Protein 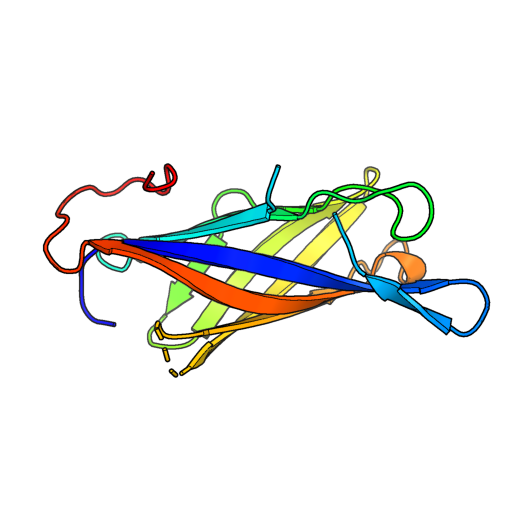5EE2 (pdb70)

Structure (mmCIF, N/CA/C/O backbone):
data_5EE2
#
_entry.id   5EE2
#
_cell.length_a   61.920
_cell.length_b   61.920
_cell.length_c   92.241
_cell.angle_alpha   90.000
_cell.angle_beta   90.000
_cell.angle_gamma   120.000
#
_symmetry.space_group_name_H-M   'H 3'
#
loop_
_entity.id
_entity.type
_entity.pdbx_description
1 polymer 'Hemoglobin-haptoglobin-utilization protein'
2 water water
#
loop_
_atom_site.group_PDB
_atom_site.id
_atom_site.type_symbol
_atom_site.label_atom_id
_atom_site.label_alt_id
_atom_site.label_comp_id
_atom_site.label_asym_id
_atom_site.label_entity_id
_atom_site.label_seq_id
_atom_site.pdbx_PDB_ins_code
_atom_site.Cartn_x
_atom_site.Cartn_y
_atom_site.Cartn_z
_atom_site.occupancy
_atom_site.B_iso_or_equiv
_atom_site.auth_seq_id
_atom_site.auth_comp_id
_atom_site.auth_asym_id
_atom_site.auth_atom_id
_atom_site.pdbx_PDB_model_num
ATOM 1 N N . LEU A 1 10 ? -15.335 24.591 14.885 1.00 55.75 194 LEU A N 1
ATOM 2 C CA . LEU A 1 10 ? -15.215 23.421 13.947 1.00 54.53 194 LEU A CA 1
ATOM 3 C C . LEU A 1 10 ? -15.361 22.059 14.705 1.00 51.21 194 LEU A C 1
ATOM 4 O O . LEU A 1 10 ? -14.594 21.106 14.524 1.00 47.52 194 LEU A O 1
ATOM 9 N N . SER A 1 11 ? -16.383 21.977 15.552 1.00 46.72 195 SER A N 1
ATOM 10 C CA . SER A 1 11 ? -16.480 20.921 16.553 1.00 44.45 195 SER A CA 1
ATOM 11 C C . SER A 1 11 ? -17.290 19.730 16.032 1.00 46.47 195 SER A C 1
ATOM 12 O O . SER A 1 11 ? -17.156 18.618 16.544 1.00 44.19 195 SER A O 1
ATOM 15 N N . LYS A 1 12 ? -18.126 19.970 15.012 1.00 44.52 196 LYS A N 1
ATOM 16 C CA . LYS A 1 12 ? -19.065 18.967 14.506 1.00 46.69 196 LYS A CA 1
ATOM 17 C C . LYS A 1 12 ? -19.605 19.444 13.173 1.00 40.65 196 LYS A C 1
ATOM 18 O O . LYS A 1 12 ? -19.330 20.570 12.770 1.00 43.16 196 LYS A O 1
ATOM 24 N N . GLY A 1 13 ? -20.353 18.578 12.495 1.00 39.47 197 GLY A N 1
ATOM 25 C CA . GLY A 1 13 ? -20.920 18.861 11.178 1.00 39.90 197 GLY A CA 1
ATOM 26 C C . GLY A 1 13 ? -20.008 18.660 9.976 1.00 42.16 197 GLY A C 1
ATOM 27 O O . GLY A 1 13 ? -18.892 18.139 10.095 1.00 38.14 197 GLY A O 1
ATOM 28 N N . LYS A 1 14 ? -20.511 19.087 8.813 1.00 38.59 198 LYS A N 1
ATOM 29 C CA . LYS A 1 14 ? -19.799 19.010 7.538 1.00 40.14 198 LYS A CA 1
ATOM 30 C C . LYS A 1 14 ? -19.758 20.406 6.913 1.00 40.91 198 LYS A C 1
ATOM 31 O O . LYS A 1 14 ? -20.739 21.141 6.995 1.00 43.60 198 LYS A O 1
ATOM 37 N N . ILE A 1 15 ? -18.628 20.770 6.313 1.00 36.74 199 ILE A N 1
ATOM 38 C CA . ILE A 1 15 ? -18.546 21.897 5.386 1.00 34.31 199 ILE A CA 1
ATOM 39 C C . ILE A 1 15 ? -17.919 21.436 4.078 1.00 35.27 199 ILE A C 1
ATOM 40 O O . ILE A 1 15 ? -16.853 20.810 4.068 1.00 34.44 199 ILE A O 1
ATOM 45 N N . THR A 1 16 ? -18.594 21.753 2.979 1.00 35.10 200 THR A N 1
ATOM 46 C CA . THR A 1 16 ? -18.059 21.593 1.626 1.00 34.89 200 THR A CA 1
ATOM 47 C C . THR A 1 16 ? -17.579 22.949 1.157 1.00 34.91 200 THR A C 1
ATOM 48 O O . THR A 1 16 ? -18.326 23.947 1.207 1.00 33.25 200 THR A O 1
ATOM 52 N N . TYR A 1 17 ? -16.297 22.994 0.790 1.00 33.59 201 TYR A N 1
ATOM 53 C CA . TYR A 1 17 ? -15.680 24.192 0.268 1.00 31.39 201 TYR A CA 1
ATOM 54 C C . TYR A 1 17 ? -15.528 24.097 -1.237 1.00 33.30 201 TYR A C 1
ATOM 55 O O . TYR A 1 17 ? -15.297 23.032 -1.798 1.00 31.83 201 TYR A O 1
ATOM 64 N N . GLN A 1 18 ? -15.581 25.271 -1.850 1.00 32.67 202 GLN A N 1
ATOM 65 C CA . GLN A 1 18 ? -15.273 25.485 -3.225 1.00 34.96 202 GLN A CA 1
ATOM 66 C C . GLN A 1 18 ? -13.866 26.048 -3.309 1.00 29.60 202 GLN A C 1
ATOM 67 O O . GLN A 1 18 ? -13.600 27.070 -2.714 1.00 31.38 202 GLN A O 1
ATOM 73 N N . VAL A 1 19 ? -12.963 25.377 -4.033 1.00 30.49 203 VAL A N 1
ATOM 74 C CA . VAL A 1 19 ? -11.499 25.677 -3.953 1.00 32.21 203 VAL A CA 1
ATOM 75 C C . VAL A 1 19 ? -10.840 25.914 -5.321 1.00 31.83 203 VAL A C 1
ATOM 76 O O . VAL A 1 19 ? -11.321 25.443 -6.359 1.00 31.00 203 VAL A O 1
ATOM 80 N N . TRP A 1 20 ? -9.744 26.669 -5.300 1.00 29.53 204 TRP A N 1
ATOM 81 C CA . TRP A 1 20 ? -8.899 26.864 -6.481 1.00 32.45 204 TRP A CA 1
ATOM 82 C C . TRP A 1 20 ? -7.451 26.678 -6.063 1.00 30.24 204 TRP A C 1
ATOM 83 O O . TRP A 1 20 ? -7.033 27.212 -5.025 1.00 30.12 204 TRP A O 1
ATOM 94 N N . GLY A 1 21 ? -6.716 25.919 -6.854 1.00 27.02 205 GLY A N 1
ATOM 95 C CA . GLY A 1 21 ? -5.257 25.837 -6.728 1.00 28.04 205 GLY A C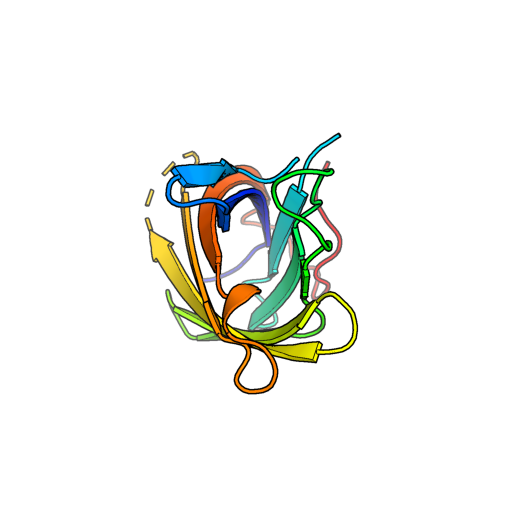A 1
ATOM 96 C C . GLY A 1 21 ? -4.519 26.776 -7.653 1.00 26.89 205 GLY A C 1
ATOM 97 O O . GLY A 1 21 ? -5.076 27.246 -8.655 1.00 30.32 205 GLY A O 1
ATOM 98 N N . ILE A 1 22 ? -3.257 27.011 -7.310 1.00 25.69 206 ILE A N 1
ATOM 99 C CA . ILE A 1 22 ? -2.311 27.798 -8.066 1.00 27.86 206 ILE A CA 1
ATOM 100 C C . ILE A 1 22 ? -1.058 26.947 -8.279 1.00 28.90 206 ILE A C 1
ATOM 101 O O . ILE A 1 22 ? -0.553 26.321 -7.317 1.00 27.28 206 ILE A O 1
ATOM 106 N N . ARG A 1 23 ? -0.566 26.938 -9.510 1.00 25.93 207 ARG A N 1
ATOM 107 C CA . ARG A 1 23 ? 0.731 26.364 -9.851 1.00 29.65 207 ARG A CA 1
ATOM 108 C C . ARG A 1 23 ? 1.534 27.402 -10.594 1.00 29.48 207 ARG A C 1
ATOM 109 O O . ARG A 1 23 ? 1.003 28.445 -10.960 1.00 27.44 207 ARG A O 1
ATOM 117 N N . VAL A 1 24 ? 2.828 27.140 -10.765 1.00 33.15 208 VAL A N 1
ATOM 118 C CA . VAL A 1 24 ? 3.660 28.027 -11.589 1.00 33.78 208 VAL A CA 1
ATOM 119 C C . VAL A 1 24 ? 3.941 27.295 -12.891 1.00 34.35 208 VAL A C 1
ATOM 120 O O . VAL A 1 24 ? 4.378 26.127 -12.877 1.00 33.49 208 VAL A O 1
ATOM 124 N N . ARG A 1 25 ? 3.658 27.975 -14.000 1.00 32.38 209 ARG A N 1
ATOM 125 C CA . ARG A 1 25 ? 3.918 27.462 -15.351 1.00 33.75 209 ARG A CA 1
ATOM 126 C C . ARG A 1 25 ? 4.467 28.594 -16.186 1.00 32.61 209 ARG A C 1
ATOM 127 O O . ARG A 1 25 ? 3.890 29.681 -16.226 1.00 26.91 209 ARG A O 1
ATOM 135 N N . ASN A 1 26 ? 5.592 28.340 -16.841 1.00 34.45 210 ASN A N 1
ATOM 136 C CA . ASN A 1 26 ? 6.187 29.306 -17.744 1.00 38.89 210 ASN A CA 1
ATOM 137 C C . ASN A 1 26 ? 6.390 30.657 -17.055 1.00 36.74 210 ASN A C 1
ATOM 138 O O . ASN A 1 26 ? 6.113 31.705 -17.644 1.00 34.84 210 ASN A O 1
ATOM 143 N N . GLY A 1 27 ? 6.846 30.614 -15.799 1.00 34.89 211 GLY A N 1
ATOM 144 C CA . GLY A 1 27 ? 7.157 31.830 -15.021 1.00 35.31 211 GLY A CA 1
ATOM 145 C C . GLY A 1 27 ? 5.951 32.690 -14.604 1.00 34.24 211 GLY A C 1
ATOM 146 O O . GLY A 1 27 ? 6.085 33.867 -14.324 1.00 30.81 211 GLY A O 1
ATOM 147 N N . GLN A 1 28 ? 4.760 32.101 -14.615 1.00 33.27 212 GLN A N 1
ATOM 148 C CA . GLN A 1 28 ? 3.549 32.805 -14.231 1.00 33.91 212 GLN A CA 1
ATOM 149 C C . GLN A 1 28 ? 2.762 31.902 -13.302 1.00 31.30 212 GLN A C 1
ATOM 150 O O . GLN A 1 28 ? 2.937 30.683 -13.314 1.00 30.88 212 GLN A O 1
ATOM 156 N N . PHE A 1 29 ? 1.898 32.496 -12.496 1.00 30.25 213 PHE A N 1
ATOM 157 C CA . PHE A 1 29 ? 0.960 31.709 -11.710 1.00 29.67 213 PHE A CA 1
ATOM 158 C C . PHE A 1 29 ? -0.301 31.433 -12.530 1.00 29.72 213 PHE A C 1
ATOM 159 O O . PHE A 1 29 ? -0.855 32.340 -13.195 1.00 29.65 213 PHE A O 1
ATOM 167 N N . VAL A 1 30 ? -0.750 30.193 -12.457 1.00 27.05 214 VAL A N 1
ATOM 168 C CA . VAL A 1 30 ? -1.928 29.756 -13.180 1.00 27.60 214 VAL A CA 1
ATOM 169 C C . VAL A 1 30 ? -2.872 29.079 -12.201 1.00 30.34 214 VAL A C 1
ATOM 170 O O . VAL A 1 30 ? -2.449 28.308 -11.343 1.00 29.41 214 VAL A O 1
ATOM 174 N N . THR A 1 31 ? -4.162 29.362 -12.330 1.00 29.40 215 THR A N 1
ATOM 175 C CA . THR A 1 31 ? -5.135 28.745 -11.442 1.00 28.56 215 THR A CA 1
ATOM 176 C C . THR A 1 31 ? -5.748 27.456 -12.029 1.00 27.61 215 THR A C 1
ATOM 177 O O . THR A 1 31 ? -5.686 27.163 -13.245 1.00 27.39 215 THR A O 1
ATOM 181 N N . SER A 1 32 ? -6.349 26.688 -11.152 1.00 27.12 216 SER A N 1
ATOM 182 C CA . SER A 1 32 ? -7.086 25.491 -11.535 1.00 27.87 216 SER A CA 1
ATOM 183 C C . SER A 1 32 ? -8.498 25.805 -12.092 1.00 29.96 216 SER A C 1
ATOM 184 O O . SER A 1 32 ? -8.859 26.977 -12.242 1.00 30.42 216 SER A O 1
ATOM 187 N N . SER A 1 33 ? -9.248 24.741 -12.431 1.00 32.21 217 SER A N 1
ATOM 188 C CA . SER A 1 33 ? -10.603 24.793 -13.030 1.00 39.29 217 SER A CA 1
ATOM 189 C C . SER A 1 33 ? -10.864 26.014 -13.948 1.00 43.16 217 SER A C 1
ATOM 190 O O . SER A 1 33 ? -10.206 26.161 -15.005 1.00 42.45 217 SER A O 1
ATOM 193 N N . VAL A 1 51 ? -19.113 23.675 -12.952 1.00 56.14 235 VAL A N 1
ATOM 194 C CA . VAL A 1 51 ? -18.001 22.716 -12.741 1.00 55.15 235 VAL A CA 1
ATOM 195 C C . VAL A 1 51 ? -16.863 23.249 -11.846 1.00 48.13 235 VAL A C 1
ATOM 196 O O . VAL A 1 51 ? -16.103 24.160 -12.231 1.00 48.05 235 VAL A O 1
ATOM 200 N N . LEU A 1 52 ? -16.768 22.662 -10.658 1.00 40.69 236 LEU A N 1
ATOM 201 C CA . LEU A 1 52 ? -16.136 23.278 -9.498 1.00 38.12 236 LEU A CA 1
ATOM 202 C C . LEU A 1 52 ? -15.299 22.218 -8.821 1.00 33.97 236 LEU A C 1
ATOM 203 O O . LEU A 1 52 ? -15.576 21.032 -8.922 1.00 35.10 236 LEU A O 1
ATOM 208 N N . SER A 1 53 ? -14.259 22.665 -8.146 1.00 35.06 237 SER A N 1
ATOM 209 C CA . SER A 1 53 ? -13.463 21.825 -7.278 1.00 35.00 237 SER A CA 1
ATOM 210 C C . SER A 1 53 ? -14.009 21.930 -5.839 1.00 33.21 237 SER A C 1
ATOM 211 O O . SER A 1 53 ? -14.071 23.010 -5.263 1.00 34.00 237 SER A O 1
ATOM 214 N N . PHE A 1 54 ? -14.393 20.794 -5.268 1.00 33.78 238 PHE A N 1
ATOM 215 C CA . PHE A 1 54 ? -14.859 20.744 -3.893 1.00 33.44 238 PHE A CA 1
ATOM 216 C C . PHE A 1 54 ? -13.846 20.023 -3.027 1.00 31.58 238 PHE A C 1
ATOM 217 O O . PHE A 1 54 ? -13.163 19.078 -3.483 1.00 29.40 238 PHE A O 1
ATOM 225 N N . ILE A 1 55 ? -13.737 20.505 -1.793 1.00 32.84 239 ILE A N 1
ATOM 226 C CA . ILE A 1 55 ? -13.162 19.761 -0.682 1.00 30.99 239 ILE A CA 1
ATOM 227 C C . ILE A 1 55 ? -14.187 19.755 0.450 1.00 32.87 239 ILE A C 1
ATOM 228 O O . ILE A 1 55 ? -14.764 20.800 0.789 1.00 33.43 239 ILE A O 1
ATOM 233 N N . THR A 1 56 ? -14.422 18.574 1.035 1.00 30.85 240 THR A N 1
ATOM 234 C CA . THR A 1 56 ? -15.407 18.442 2.118 1.00 31.08 240 THR A CA 1
ATOM 235 C C . THR A 1 56 ? -14.662 18.004 3.365 1.00 28.90 240 THR A C 1
ATOM 236 O O . THR A 1 56 ? -13.839 17.075 3.307 1.00 26.26 240 THR A O 1
ATOM 240 N N . ALA A 1 57 ? -14.933 18.716 4.450 1.00 27.47 241 ALA A N 1
ATOM 241 C CA . ALA A 1 57 ? -14.421 18.425 5.802 1.00 29.24 241 ALA A CA 1
ATOM 242 C C . ALA A 1 57 ? -15.573 17.877 6.629 1.00 31.22 241 ALA A C 1
ATOM 243 O O . ALA A 1 57 ? -16.618 18.543 6.756 1.00 31.13 241 ALA A O 1
ATOM 245 N N . ASN A 1 58 ? -15.397 16.675 7.157 1.00 30.99 242 ASN A N 1
ATOM 246 C CA . ASN A 1 58 ? -16.282 16.135 8.159 1.00 31.26 242 ASN A CA 1
ATOM 247 C C . ASN A 1 58 ? -15.677 16.326 9.548 1.00 32.84 242 ASN A C 1
ATOM 248 O O . ASN A 1 58 ? -14.709 15.657 9.889 1.00 30.25 242 ASN A O 1
ATOM 253 N N . PHE A 1 59 ? -16.242 17.257 10.326 1.00 31.94 243 PHE A N 1
ATOM 254 C CA . PHE A 1 59 ? -15.738 17.588 11.674 1.00 32.83 243 PHE A CA 1
ATOM 255 C C . PHE A 1 59 ? -16.252 16.667 12.795 1.00 33.21 243 PHE A C 1
ATOM 256 O O . PHE A 1 59 ? -15.836 16.799 13.944 1.00 36.68 243 PHE A O 1
ATOM 264 N N .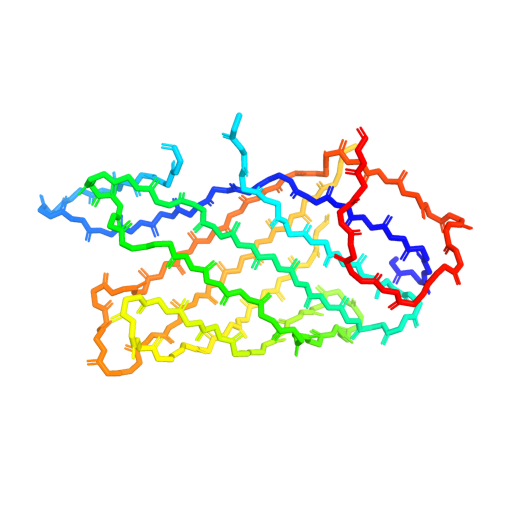 ASN A 1 60 ? -17.181 15.776 12.460 1.00 35.05 244 ASN A N 1
ATOM 265 C CA . ASN A 1 60 ? -17.541 14.628 13.308 1.00 36.21 244 ASN A CA 1
ATOM 266 C C . ASN A 1 60 ? -16.445 13.543 13.296 1.00 33.71 244 ASN A C 1
ATOM 267 O O . ASN A 1 60 ? -15.837 13.276 14.319 1.00 32.26 244 ASN A O 1
ATOM 272 N N . SER A 1 61 ? -16.182 12.974 12.122 1.00 32.95 245 SER A N 1
ATOM 273 C CA . SER A 1 61 ? -15.229 11.886 11.954 1.00 31.60 245 SER A CA 1
ATOM 274 C C . SER A 1 61 ? -13.779 12.352 11.778 1.00 30.44 245 SER A C 1
ATOM 275 O O . SER A 1 61 ? -12.859 11.522 11.786 1.00 30.58 245 SER A O 1
ATOM 278 N N . ASN A 1 62 ? -13.560 13.666 11.666 1.00 28.35 246 ASN A N 1
ATOM 279 C CA . ASN A 1 62 ? -12.205 14.238 11.444 1.00 28.79 246 ASN A CA 1
ATOM 280 C C . ASN A 1 62 ? -11.534 13.690 10.162 1.00 29.18 246 ASN A C 1
ATOM 281 O O . ASN A 1 62 ? -10.366 13.313 10.146 1.00 26.96 246 ASN A O 1
ATOM 286 N N . THR A 1 63 ? -12.330 13.657 9.083 1.00 30.82 247 THR A N 1
ATOM 287 C CA . THR A 1 63 ? -11.905 13.197 7.764 1.00 29.45 247 THR A CA 1
ATOM 288 C C . THR A 1 63 ? -12.215 14.261 6.698 1.00 30.00 247 THR A C 1
ATOM 289 O O . THR A 1 63 ? -13.097 15.137 6.885 1.00 28.34 247 THR A O 1
ATOM 293 N N . LEU A 1 64 ? -11.495 14.179 5.581 1.00 28.11 248 LEU A N 1
ATOM 294 C CA . LEU A 1 64 ? -11.547 15.225 4.564 1.00 28.07 248 LEU A CA 1
ATOM 295 C C . LEU A 1 64 ? -11.210 14.599 3.242 1.00 28.76 248 LEU A C 1
ATOM 296 O O . LEU A 1 64 ? -10.436 13.646 3.188 1.00 29.75 248 LEU A O 1
ATOM 301 N N . ALA A 1 65 ? -11.811 15.121 2.171 1.00 29.63 249 ALA A N 1
ATOM 302 C CA . ALA A 1 65 ? -11.629 14.561 0.831 1.00 31.04 249 ALA A CA 1
ATOM 303 C C . ALA A 1 65 ? -12.086 15.540 -0.237 1.00 29.99 249 ALA A C 1
ATOM 304 O O . ALA A 1 65 ? -12.999 16.312 -0.043 1.00 29.65 249 ALA A O 1
ATOM 306 N N . GLY A 1 66 ? -11.480 15.430 -1.396 1.00 27.67 250 GLY A N 1
ATOM 307 C CA . GLY A 1 66 ? -11.935 16.189 -2.529 1.00 28.87 25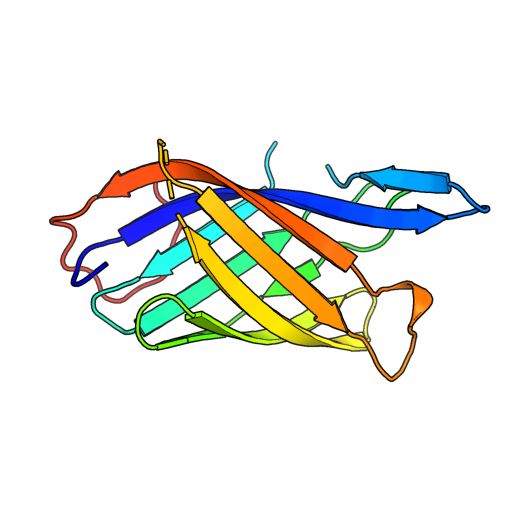0 GLY A CA 1
ATOM 308 C C . GLY A 1 66 ? -10.972 16.118 -3.663 1.00 29.75 250 GLY A C 1
ATOM 309 O O . GLY A 1 66 ? -10.076 15.298 -3.674 1.00 28.57 250 GLY A O 1
ATOM 310 N N . LYS A 1 67 ? -11.176 16.999 -4.634 1.00 32.66 251 LYS A N 1
ATOM 311 C CA . LYS A 1 67 ? -10.419 16.968 -5.866 1.00 32.55 251 LYS A CA 1
ATOM 312 C C . LYS A 1 67 ? -10.335 18.412 -6.425 1.00 31.87 251 LYS A C 1
ATOM 313 O O . LYS A 1 67 ? -11.334 19.164 -6.456 1.00 31.03 251 LYS A O 1
ATOM 319 N N . ILE A 1 68 ? -9.112 18.820 -6.756 1.00 28.68 252 ILE A N 1
ATOM 320 C CA . ILE A 1 68 ? -8.900 20.058 -7.489 1.00 29.47 252 ILE A CA 1
ATOM 321 C C . ILE A 1 68 ? -8.846 19.688 -8.958 1.00 29.26 252 ILE A C 1
ATOM 322 O O . ILE A 1 68 ? -7.975 18.942 -9.387 1.00 26.87 252 ILE A O 1
ATOM 327 N N . LEU A 1 69 ? -9.820 20.188 -9.706 1.00 27.19 253 LEU A N 1
ATOM 328 C CA . LEU A 1 69 ? -9.859 20.004 -11.144 1.00 28.59 253 LEU A CA 1
ATOM 329 C C . LEU A 1 69 ? -8.905 20.964 -11.867 1.00 27.63 253 LEU A C 1
ATOM 330 O O . LEU A 1 69 ? -9.004 22.168 -11.676 1.00 29.48 253 LEU A O 1
ATOM 335 N N . GLY A 1 70 ? -8.014 20.434 -12.712 1.00 26.85 254 GLY A N 1
ATOM 336 C CA . GLY A 1 70 ? -7.100 21.256 -13.512 1.00 29.15 254 GLY A CA 1
ATOM 337 C C . GLY A 1 70 ? -7.689 21.780 -14.820 1.00 29.15 254 GLY A C 1
ATOM 338 O O . GLY A 1 70 ? -8.909 21.981 -14.956 1.00 30.64 254 GLY A O 1
ATOM 339 N N . ASN A 1 71 ? -6.779 22.029 -15.759 1.00 29.49 255 ASN A N 1
ATOM 340 C CA . ASN A 1 71 ? -7.029 22.597 -17.099 1.00 28.08 255 ASN A CA 1
ATOM 341 C C . ASN A 1 71 ? -5.680 22.490 -17.821 1.00 27.82 255 ASN A C 1
ATOM 342 O O . ASN A 1 71 ? -4.736 21.936 -17.256 1.00 28.14 255 ASN A O 1
ATOM 347 N N . SER A 1 72 ? -5.552 22.984 -19.046 1.00 27.13 256 SER A N 1
ATOM 348 C CA . SER A 1 72 ? -4.342 22.720 -19.809 1.00 27.99 256 SER A CA 1
ATOM 349 C C . SER A 1 72 ? -3.128 23.453 -19.202 1.00 29.97 256 SER A C 1
ATOM 350 O O . SER A 1 72 ? -2.008 22.983 -19.355 1.00 30.39 256 SER A O 1
ATOM 353 N N . ASP A 1 73 ? -3.358 24.581 -18.520 1.00 27.26 257 ASP A N 1
ATOM 354 C CA . ASP A 1 73 ? -2.263 25.359 -17.947 1.00 29.12 257 ASP A CA 1
ATOM 355 C C . ASP A 1 73 ? -1.918 24.843 -16.587 1.00 28.61 257 ASP A C 1
ATOM 356 O O . ASP A 1 73 ? -0.743 24.631 -16.306 1.00 27.12 257 ASP A O 1
ATOM 361 N N . TYR A 1 74 ? -2.915 24.683 -15.726 1.00 25.94 258 TYR A N 1
ATOM 362 C CA . TYR A 1 74 ? -2.647 24.172 -14.355 1.00 28.40 258 TYR A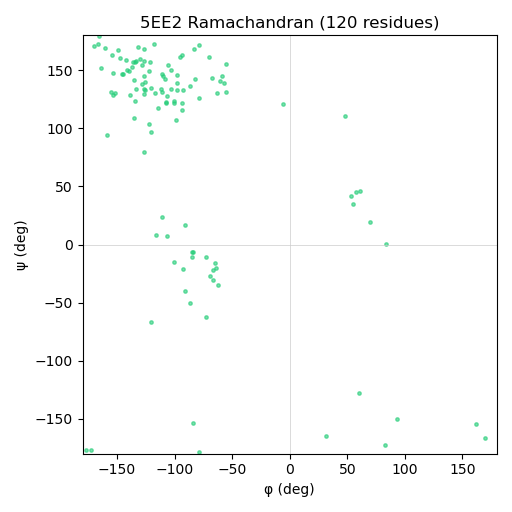 CA 1
ATOM 363 C C . TYR A 1 74 ? -2.168 22.725 -14.377 1.00 30.18 258 TYR A C 1
ATOM 364 O O . TYR A 1 74 ? -1.419 22.312 -13.514 1.00 28.41 258 TYR A O 1
ATOM 373 N N . GLY A 1 75 ? -2.620 21.953 -15.361 1.00 30.13 259 GLY A N 1
ATOM 374 C CA . GLY A 1 75 ? -2.127 20.602 -15.541 1.00 29.65 259 GLY A CA 1
ATOM 375 C C . GLY A 1 75 ? -3.021 19.622 -14.803 1.00 28.61 259 GLY A C 1
ATOM 376 O O . GLY A 1 75 ? -4.239 19.834 -14.689 1.00 28.64 259 GLY A O 1
ATOM 377 N N . PRO A 1 76 ? -2.430 18.509 -14.337 1.00 30.70 260 PRO A N 1
ATOM 378 C CA . PRO A 1 76 ? -3.238 17.423 -13.758 1.00 29.92 260 PRO A CA 1
ATOM 379 C C . PRO A 1 76 ? -4.104 17.794 -12.539 1.00 32.12 260 PRO A C 1
ATOM 380 O O . PRO A 1 76 ? -3.698 18.603 -11.693 1.00 27.60 260 PRO A O 1
ATOM 384 N N . ASP A 1 77 ? -5.283 17.162 -12.460 1.00 31.56 261 ASP A N 1
ATOM 385 C CA . ASP A 1 77 ? -6.169 17.237 -11.303 1.00 31.13 261 ASP A CA 1
ATOM 386 C C . ASP A 1 77 ? -5.404 16.811 -10.053 1.00 31.79 261 ASP A C 1
ATOM 387 O O . ASP A 1 77 ? -4.443 16.038 -10.156 1.00 29.08 261 ASP A O 1
ATOM 392 N N . VAL A 1 78 ? -5.850 17.287 -8.886 1.00 28.13 262 VAL A N 1
ATOM 393 C CA . VAL A 1 78 ? -5.321 16.781 -7.629 1.00 32.21 262 VAL A CA 1
ATOM 394 C C . VAL A 1 78 ? -6.403 16.046 -6.843 1.00 29.56 262 VAL A C 1
ATOM 395 O O . VAL A 1 78 ? -7.413 16.636 -6.440 1.00 28.85 262 VAL A O 1
ATOM 399 N N . ASP A 1 79 ? -6.185 14.754 -6.614 1.00 29.13 263 ASP A N 1
ATOM 400 C CA . ASP A 1 79 ? -7.125 13.973 -5.833 1.00 32.19 263 ASP A CA 1
ATOM 401 C C . ASP A 1 79 ? -6.702 13.825 -4.368 1.00 30.28 263 ASP A C 1
ATOM 402 O O . ASP A 1 79 ? -5.561 13.548 -4.077 1.00 30.92 263 ASP A O 1
ATOM 407 N N . ILE A 1 80 ? -7.644 14.054 -3.469 1.00 30.02 264 ILE A N 1
ATOM 408 C CA . ILE A 1 80 ? -7.442 13.900 -2.034 1.00 32.38 264 ILE A CA 1
ATOM 409 C C . ILE A 1 80 ? -8.457 12.899 -1.505 1.00 35.86 264 ILE A C 1
ATOM 410 O O . ILE A 1 80 ? -9.642 13.232 -1.350 1.00 34.64 264 ILE A O 1
ATOM 415 N N . GLN A 1 81 ? -7.989 11.671 -1.237 1.00 38.15 265 GLN A N 1
ATOM 416 C CA . GLN A 1 81 ? -8.783 10.676 -0.508 1.00 43.68 265 GLN A CA 1
ATOM 417 C C . GLN A 1 81 ? -8.306 10.545 0.959 1.00 43.02 265 GLN A C 1
ATOM 418 O O . GLN A 1 81 ? -7.097 10.463 1.242 1.00 45.53 265 GLN A O 1
ATOM 424 N N . ASN A 1 82 ? -9.254 10.528 1.886 1.00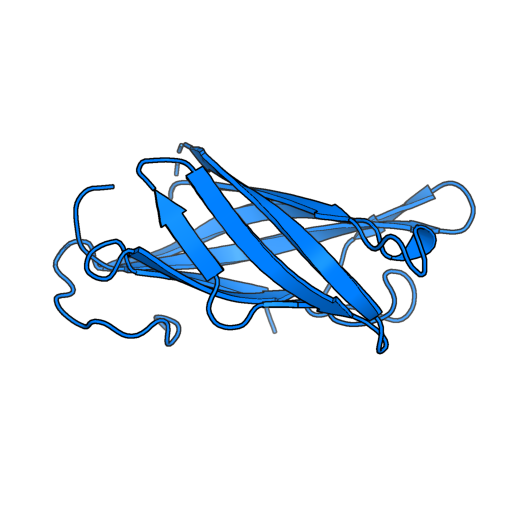 45.17 266 ASN A N 1
ATOM 425 C CA . ASN A 1 82 ? -8.990 10.019 3.240 1.00 48.38 266 ASN A CA 1
ATOM 426 C C . ASN A 1 82 ? -7.898 10.851 3.934 1.00 42.31 266 ASN A C 1
ATOM 427 O O . ASN A 1 82 ? -6.959 10.312 4.530 1.00 38.73 266 ASN A O 1
ATOM 432 N N . ALA A 1 83 ? -8.013 12.166 3.839 1.00 36.30 267 ALA A N 1
ATOM 433 C CA . ALA A 1 83 ? -7.204 13.042 4.646 1.00 32.50 267 ALA A CA 1
ATOM 434 C C . ALA A 1 83 ? -7.766 13.132 6.089 1.00 31.84 267 ALA A C 1
ATOM 435 O O . ALA A 1 83 ? -8.887 12.658 6.390 1.00 32.58 267 ALA A O 1
ATOM 437 N N . THR A 1 84 ? -6.998 13.772 6.957 1.00 29.68 268 THR A N 1
ATOM 438 C CA . THR A 1 84 ? -7.294 13.820 8.396 1.00 29.81 268 THR A CA 1
ATOM 439 C C . THR A 1 84 ? -7.421 15.267 8.863 1.00 30.52 268 THR A C 1
ATOM 440 O O . THR A 1 84 ? -6.810 16.181 8.271 1.00 30.16 268 THR A O 1
ATOM 444 N N . ILE A 1 85 ? -8.262 15.465 9.884 1.00 29.07 269 ILE A N 1
ATOM 445 C CA . ILE A 1 85 ? -8.478 16.769 10.511 1.00 30.57 269 ILE A CA 1
ATOM 446 C C . ILE A 1 85 ? -8.110 16.709 11.997 1.00 30.21 269 ILE A C 1
ATOM 447 O O . ILE A 1 85 ? -8.482 15.774 12.718 1.00 30.92 269 ILE A O 1
ATOM 452 N N . THR A 1 86 ? -7.380 17.707 12.453 1.00 29.13 270 THR A N 1
ATOM 453 C CA . THR A 1 86 ? -7.168 17.890 13.902 1.00 29.10 270 THR A CA 1
ATOM 454 C C . THR A 1 86 ? -7.335 19.354 14.275 1.00 29.91 270 THR A C 1
ATOM 455 O O . THR A 1 86 ? -6.526 20.179 13.901 1.00 30.72 270 THR A O 1
ATOM 459 N N . GLY A 1 87 ? -8.416 19.681 14.979 1.00 27.72 271 GLY A N 1
ATOM 460 C CA . GLY A 1 87 ? -8.733 21.059 15.255 1.00 31.02 271 GLY A CA 1
ATOM 461 C C . GLY A 1 87 ? -8.943 21.880 13.982 1.00 31.43 271 GLY A C 1
ATOM 462 O O . GLY A 1 87 ? -9.749 21.503 13.109 1.00 31.46 271 GLY A O 1
ATOM 463 N N . PRO A 1 88 ? -8.226 23.015 13.872 1.00 32.30 272 PRO A N 1
ATOM 464 C CA . PRO A 1 88 ? -8.301 23.880 12.688 1.00 34.13 272 PRO A CA 1
ATOM 465 C C . PRO A 1 88 ? -7.272 23.567 11.581 1.00 32.37 272 PRO A C 1
ATOM 466 O O . PRO A 1 88 ? -7.037 24.422 10.729 1.00 33.54 272 PRO A O 1
ATOM 470 N N . THR A 1 89 ? -6.667 22.374 11.622 1.00 29.61 273 THR A N 1
ATOM 471 C CA . THR A 1 89 ? -5.642 21.933 10.694 1.00 31.23 273 THR A CA 1
ATOM 472 C C . THR A 1 89 ? -6.114 20.655 10.010 1.00 32.90 273 THR A C 1
ATOM 473 O O . THR A 1 89 ? -6.943 19.906 10.554 1.00 30.50 273 THR A O 1
ATOM 477 N N . PHE A 1 90 ? -5.553 20.392 8.834 1.00 30.59 274 PHE A N 1
ATOM 478 C CA . PHE A 1 90 ? -5.756 19.125 8.159 1.00 31.33 274 PHE A CA 1
ATOM 479 C C . PHE A 1 90 ? -4.514 18.726 7.355 1.00 30.45 274 PHE A C 1
ATOM 480 O O . PHE A 1 90 ? -3.649 19.555 7.046 1.00 29.57 274 PHE A O 1
ATOM 488 N N . SER A 1 91 ? -4.429 17.450 7.038 1.00 29.95 275 SER A N 1
ATOM 489 C CA . SER A 1 91 ? -3.292 16.934 6.320 1.00 30.34 275 SER A CA 1
ATOM 490 C C . SER A 1 91 ? -3.663 15.609 5.681 1.00 29.94 275 SER A C 1
ATOM 491 O O . SER A 1 91 ? -4.728 15.058 5.937 1.00 30.04 275 SER A O 1
ATOM 494 N N . GLY A 1 92 ? -2.791 15.128 4.810 1.00 30.47 276 GLY A N 1
ATOM 495 C CA . GLY A 1 92 ? -2.868 13.767 4.313 1.00 30.75 276 GLY A CA 1
ATOM 496 C C . GLY A 1 92 ? -2.073 13.623 3.043 1.00 30.95 276 GLY A C 1
ATOM 497 O O . GLY A 1 92 ? -1.139 14.367 2.796 1.00 31.48 276 GLY A O 1
ATOM 498 N N . ASP A 1 93 ? -2.472 12.649 2.243 1.00 31.47 277 ASP A N 1
ATOM 499 C CA . ASP A 1 93 ? -1.864 12.327 0.981 1.00 34.95 277 ASP A CA 1
ATOM 500 C C . ASP A 1 93 ? -2.768 12.810 -0.143 1.00 33.54 277 ASP A C 1
ATOM 501 O O . ASP A 1 93 ? -3.991 12.924 0.000 1.00 36.96 277 ASP A O 1
ATOM 506 N N . ALA A 1 94 ? -2.143 13.054 -1.270 1.00 32.71 278 ALA A N 1
ATOM 507 C CA . ALA A 1 94 ? -2.830 13.484 -2.463 1.00 32.57 278 ALA A CA 1
ATOM 508 C C . ALA A 1 94 ? -2.142 12.812 -3.615 1.00 31.29 278 ALA A C 1
ATOM 509 O O . ALA A 1 94 ? -1.006 12.411 -3.504 1.00 33.09 278 ALA A O 1
ATOM 511 N N . THR A 1 95 ? -2.824 12.694 -4.736 1.00 31.04 279 THR A N 1
ATOM 512 C CA . THR A 1 95 ? -2.195 12.233 -5.943 1.00 28.93 279 THR A CA 1
ATOM 513 C C . THR A 1 95 ? -2.466 13.240 -7.063 1.00 29.95 279 THR A C 1
ATOM 514 O O . THR A 1 95 ? -3.550 13.847 -7.137 1.00 29.30 279 THR A O 1
ATOM 518 N N . SER A 1 96 ? -1.487 13.402 -7.937 1.00 27.91 280 SER A N 1
ATOM 519 C CA . SER A 1 96 ? -1.665 14.209 -9.123 1.00 31.42 280 SER A CA 1
ATOM 520 C C . SER A 1 96 ? -0.731 13.732 -10.222 1.00 33.29 280 SER A C 1
ATOM 521 O O . SER A 1 96 ? 0.482 13.585 -10.004 1.00 33.31 280 SER A O 1
ATOM 524 N N . GLY A 1 97 ? -1.286 13.490 -11.410 1.00 34.48 281 GLY A N 1
ATOM 525 C CA . GLY A 1 97 ? -0.457 13.089 -12.554 1.00 36.74 281 GLY A CA 1
ATOM 526 C C . GLY A 1 97 ? 0.401 11.850 -12.272 1.00 36.97 281 GLY A C 1
ATOM 527 O O . GLY A 1 97 ? 1.538 11.745 -12.731 1.00 43.06 281 GLY A O 1
ATOM 528 N N . GLY A 1 98 ? -0.124 10.924 -11.482 1.00 40.35 282 GLY A N 1
ATOM 529 C CA . GLY A 1 98 ? 0.613 9.703 -11.129 1.00 41.36 282 GLY A CA 1
ATOM 530 C C . GLY A 1 98 ? 1.592 9.815 -9.974 1.00 44.65 282 GLY A C 1
ATOM 531 O O . GLY A 1 98 ? 2.231 8.824 -9.614 1.00 46.23 282 GLY A O 1
ATOM 532 N N . LYS A 1 99 ? 1.692 11.005 -9.378 1.00 44.76 283 LYS A N 1
ATOM 533 C CA . LYS A 1 99 ? 2.652 11.284 -8.307 1.00 42.97 283 LYS A CA 1
ATOM 534 C C . LYS A 1 99 ? 1.889 11.481 -7.011 1.00 42.76 283 LYS A C 1
ATOM 535 O O . LYS A 1 99 ? 0.757 11.991 -7.001 1.00 38.54 283 LYS A O 1
ATOM 541 N N . SER A 1 100 ? 2.496 11.067 -5.908 1.00 41.78 284 SER A N 1
ATOM 542 C CA . SER A 1 100 ? 1.887 11.276 -4.612 1.00 42.39 284 SER A CA 1
ATOM 543 C C . SER A 1 100 ? 2.461 12.521 -3.934 1.00 40.26 284 SER A C 1
ATOM 544 O O . SER A 1 100 ? 3.645 12.901 -4.099 1.00 37.66 284 SER A O 1
ATOM 547 N N . GLY A 1 101 ? 1.573 13.177 -3.201 1.00 36.42 285 GLY A N 1
ATOM 548 C CA . GLY A 1 101 ? 1.853 14.462 -2.614 1.00 37.73 285 GLY A CA 1
ATOM 549 C C . GLY A 1 101 ? 1.472 14.402 -1.152 1.00 35.70 285 GLY A C 1
ATOM 550 O O . GLY A 1 101 ? 0.702 13.537 -0.733 1.00 31.77 285 GLY A O 1
ATOM 551 N N . LYS A 1 102 ? 2.049 15.322 -0.391 1.00 33.55 286 LYS A N 1
ATOM 552 C CA . LYS A 1 102 ? 1.688 15.536 0.985 1.00 34.83 286 LYS A CA 1
ATOM 553 C C . LYS A 1 102 ? 0.913 16.846 1.126 1.00 32.89 286 LYS A C 1
ATOM 554 O O . LYS A 1 102 ? 1.428 17.930 0.769 1.00 30.04 286 LYS A O 1
ATOM 560 N N . LEU A 1 103 ? -0.304 16.715 1.667 1.00 29.30 287 LEU A N 1
ATOM 561 C CA . LEU A 1 103 ? -1.200 17.824 1.936 1.00 30.23 287 LEU A CA 1
ATOM 562 C C . LEU A 1 103 ? -1.018 18.340 3.367 1.00 32.28 287 LEU A C 1
ATOM 563 O O . LEU A 1 103 ? -0.923 17.565 4.331 1.00 29.43 287 LEU A O 1
ATOM 568 N N . GLU A 1 104 ? -0.913 19.661 3.492 1.00 29.91 288 GLU A N 1
ATOM 569 C CA . GLU A 1 104 ? -1.096 20.347 4.768 1.00 32.94 288 GLU A CA 1
ATOM 570 C C . GLU A 1 104 ? -1.982 21.589 4.578 1.00 30.29 288 GLU A C 1
ATOM 571 O O . GLU A 1 104 ? -1.841 22.297 3.616 1.00 30.54 288 GLU A O 1
ATOM 577 N N . GLY A 1 105 ? -2.857 21.880 5.527 1.00 30.47 289 GLY A N 1
ATOM 578 C CA . GLY A 1 105 ? -3.693 23.030 5.408 1.00 29.49 289 GLY A CA 1
ATOM 579 C C . GLY A 1 105 ? -4.387 23.426 6.695 1.00 30.58 289 GLY A C 1
ATOM 580 O O . GLY A 1 105 ? -4.262 22.777 7.732 1.00 30.62 289 GLY A O 1
ATOM 581 N N . LYS A 1 106 ? -5.153 24.495 6.591 1.00 31.73 290 LYS A N 1
ATOM 582 C CA . LYS A 1 106 ? -5.769 25.124 7.725 1.00 37.06 290 LYS A CA 1
ATOM 583 C C . LYS A 1 106 ? -7.195 25.552 7.375 1.00 32.96 290 LYS A C 1
ATOM 584 O O . LYS A 1 106 ? -7.493 25.910 6.239 1.00 32.41 290 LYS A O 1
ATOM 590 N N . PHE A 1 107 ? -8.061 25.543 8.383 1.00 31.50 291 PHE A N 1
ATOM 591 C CA . PHE A 1 107 ? -9.335 26.208 8.310 1.00 31.37 291 PHE A CA 1
ATOM 592 C C . PHE A 1 107 ? -9.285 27.590 8.988 1.00 37.10 291 PHE A C 1
ATOM 593 O O . PHE A 1 107 ? -8.663 27.778 10.055 1.00 34.43 291 PHE A O 1
ATOM 601 N N . PHE A 1 108 ? -9.935 28.565 8.355 1.00 39.45 292 PHE A N 1
ATOM 602 C CA . PHE A 1 108 ? -9.957 29.945 8.856 1.00 40.81 292 PHE A CA 1
ATOM 603 C C . PHE A 1 108 ? -11.383 30.394 9.120 1.00 38.85 292 PHE A C 1
ATOM 604 O O . PHE A 1 108 ? -12.252 30.165 8.270 1.00 40.97 292 PHE A O 1
ATOM 612 N N . GLU A 1 118 ? -19.993 32.601 5.351 1.00 54.48 302 GLU A N 1
ATOM 613 C CA . GLU A 1 118 ? -18.887 32.094 4.528 1.00 49.83 302 GLU A CA 1
ATOM 614 C C . GLU A 1 118 ? -17.594 31.950 5.337 1.00 47.75 302 GLU A C 1
ATOM 615 O O . GLU A 1 118 ? -17.088 32.912 5.904 1.00 39.16 302 GLU A O 1
ATOM 621 N N . VAL A 1 119 ? -17.056 30.739 5.391 1.00 45.84 303 VAL A N 1
ATOM 622 C CA . VAL A 1 119 ? -15.719 30.538 5.978 1.00 42.52 303 VAL A CA 1
ATOM 623 C C . VAL A 1 119 ? -14.758 29.991 4.913 1.00 41.06 303 VAL A C 1
ATOM 624 O O . VAL A 1 119 ? -15.165 29.653 3.780 1.00 38.72 303 VAL A O 1
ATOM 628 N N . SER A 1 120 ? -13.488 29.913 5.268 1.00 39.85 304 SER A N 1
ATOM 629 C CA . SER A 1 120 ? -12.488 29.603 4.271 1.00 41.26 304 SER A CA 1
ATOM 630 C C . SER A 1 120 ? -11.481 28.483 4.675 1.00 37.33 304 SER A C 1
ATOM 631 O O . SER A 1 120 ? -11.479 27.956 5.789 1.00 32.33 304 SER A O 1
ATOM 634 N N . ILE A 1 121 ? -10.699 28.064 3.689 1.00 36.32 305 ILE A N 1
ATOM 635 C CA . ILE A 1 121 ? -9.795 26.930 3.808 1.00 32.74 305 ILE A CA 1
ATOM 636 C C . ILE A 1 121 ? -8.566 27.291 2.963 1.00 33.24 305 ILE A C 1
ATOM 637 O O . ILE A 1 121 ? -8.677 28.023 1.970 1.00 30.26 305 ILE A O 1
ATOM 642 N N . GLY A 1 122 ? -7.385 26.858 3.368 1.00 32.39 306 GLY A N 1
ATOM 643 C CA . GLY A 1 122 ? -6.242 26.943 2.475 1.00 30.26 306 GLY A CA 1
ATOM 644 C C . GLY A 1 122 ? -5.221 25.912 2.811 1.00 30.22 306 GLY A C 1
ATOM 645 O O . GLY A 1 122 ? -5.264 25.306 3.893 1.00 29.98 306 GLY A O 1
ATOM 646 N N . GLY A 1 123 ? -4.312 25.669 1.880 1.00 29.24 307 GLY A N 1
ATOM 647 C CA . GLY A 1 123 ? -3.303 24.646 2.116 1.00 29.60 307 GLY A CA 1
ATOM 648 C C . GLY A 1 123 ? -2.306 24.543 0.996 1.00 30.06 307 GLY A C 1
ATOM 649 O O . GLY A 1 123 ? -2.323 25.332 0.048 1.00 26.02 307 GLY A O 1
ATOM 650 N N . LYS A 1 124 ? -1.415 23.578 1.138 1.00 29.53 308 LYS A N 1
ATOM 651 C CA . LYS A 1 124 ? -0.361 23.383 0.181 1.00 31.55 308 LYS A CA 1
ATOM 652 C C . LYS A 1 124 ? -0.162 21.910 -0.009 1.00 30.15 308 LYS A C 1
ATOM 653 O O . LYS A 1 124 ? -0.416 21.112 0.907 1.00 28.49 308 LYS A O 1
ATOM 659 N N . ILE A 1 125 ? 0.266 21.564 -1.218 1.00 27.20 309 ILE A N 1
ATOM 660 C CA . ILE A 1 125 ? 0.518 20.186 -1.564 1.00 29.15 309 ILE A CA 1
ATOM 661 C C . ILE A 1 125 ? 1.841 20.111 -2.293 1.00 29.35 309 ILE A C 1
ATOM 662 O O . ILE A 1 125 ? 2.037 20.793 -3.311 1.00 27.92 309 ILE A O 1
ATOM 667 N N . THR A 1 126 ? 2.726 19.283 -1.734 1.00 31.72 310 THR A N 1
ATOM 668 C CA . THR A 1 126 ? 4.091 19.083 -2.188 1.00 34.21 310 THR A CA 1
ATOM 669 C C . THR A 1 126 ? 4.267 17.674 -2.768 1.00 35.23 310 THR A C 1
ATOM 670 O O . THR A 1 126 ? 3.854 16.697 -2.158 1.00 33.08 310 THR A O 1
ATOM 674 N N . PHE A 1 127 ? 4.918 17.592 -3.934 1.00 34.83 311 PHE A N 1
ATOM 675 C CA . PHE A 1 127 ? 5.123 16.334 -4.625 1.00 35.03 311 PHE A CA 1
ATOM 676 C C . PHE A 1 127 ? 6.630 16.098 -4.798 1.00 36.97 311 PHE A C 1
ATOM 677 O O . PHE A 1 127 ? 7.246 16.609 -5.724 1.00 33.29 311 PHE A O 1
ATOM 685 N N . ASP A 1 128 ? 7.230 15.331 -3.907 1.00 40.70 312 ASP A N 1
ATOM 686 C CA . ASP A 1 128 ? 8.692 15.193 -3.945 1.00 50.89 312 ASP A CA 1
ATOM 687 C C . ASP A 1 128 ? 9.208 14.571 -5.238 1.00 45.78 312 ASP A C 1
ATOM 688 O O . ASP A 1 128 ? 10.217 15.004 -5.750 1.00 47.10 312 ASP A O 1
ATOM 693 N N . GLY A 1 129 ? 8.453 13.641 -5.808 1.00 46.59 313 GLY A N 1
ATOM 694 C CA . GLY A 1 129 ? 8.762 13.097 -7.137 1.00 48.91 313 GLY A CA 1
ATOM 695 C C . GLY A 1 129 ? 8.655 14.018 -8.342 1.00 48.63 313 GLY A C 1
ATOM 696 O O . GLY A 1 129 ? 9.243 13.734 -9.392 1.00 48.44 313 GLY A O 1
ATOM 697 N N . ASP A 1 130 ? 7.886 15.099 -8.233 1.00 43.97 314 ASP A N 1
ATOM 698 C CA . ASP A 1 130 ? 7.835 16.095 -9.308 1.00 41.85 314 ASP A CA 1
ATOM 699 C C . ASP A 1 130 ? 7.334 17.426 -8.768 1.00 38.80 314 ASP A C 1
ATOM 700 O O . ASP A 1 130 ? 6.121 17.643 -8.689 1.00 36.57 314 ASP A O 1
ATOM 705 N N . ARG A 1 131 ? 8.256 18.308 -8.388 1.00 38.76 315 ARG A N 1
ATOM 706 C CA . ARG A 1 131 ? 7.891 19.514 -7.625 1.00 41.44 315 ARG A CA 1
ATOM 707 C C . ARG A 1 131 ? 7.172 20.572 -8.478 1.00 38.69 315 ARG A C 1
ATOM 708 O O . ARG A 1 131 ? 6.613 21.526 -7.932 1.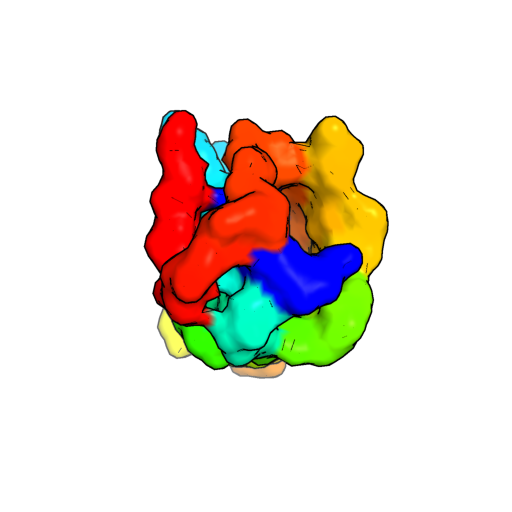00 35.90 315 ARG A O 1
ATOM 716 N N . SER A 1 132 ? 7.152 20.399 -9.798 1.00 37.19 316 SER A N 1
ATOM 717 C CA . SER A 1 132 ? 6.317 21.244 -10.671 1.00 37.61 316 SER A CA 1
ATOM 718 C C . SER A 1 132 ? 4.803 21.044 -10.415 1.00 35.21 316 SER A C 1
ATOM 719 O O . SER A 1 132 ? 3.986 21.846 -10.850 1.00 37.13 316 SER A O 1
ATOM 722 N N . LEU A 1 133 ? 4.447 19.952 -9.733 1.00 33.95 317 LEU A N 1
ATOM 723 C CA . LEU A 1 133 ? 3.067 19.669 -9.353 1.00 30.27 317 LEU A CA 1
ATOM 724 C C . LEU A 1 133 ? 2.656 20.332 -8.061 1.00 29.69 317 LEU A C 1
ATOM 725 O O . LEU A 1 133 ? 1.453 20.345 -7.712 1.00 28.17 317 LEU A O 1
ATOM 730 N N . ASP A 1 134 ? 3.631 20.892 -7.337 1.00 28.95 318 ASP A N 1
ATOM 731 C CA . ASP A 1 134 ? 3.357 21.573 -6.071 1.00 30.18 318 ASP A CA 1
ATOM 732 C C . ASP A 1 134 ? 2.339 22.687 -6.286 1.00 28.82 318 ASP A C 1
ATOM 733 O O . ASP A 1 134 ? 2.419 23.436 -7.298 1.00 30.51 318 ASP A O 1
ATOM 738 N N . THR A 1 135 ? 1.400 22.815 -5.348 1.00 28.03 319 THR A N 1
ATOM 739 C CA . THR A 1 135 ? 0.303 23.793 -5.494 1.00 26.94 319 THR A CA 1
ATOM 740 C C . THR A 1 135 ? -0.061 24.340 -4.120 1.00 27.23 319 THR A C 1
ATOM 741 O O . THR A 1 135 ? 0.083 23.640 -3.110 1.00 24.71 319 THR A O 1
ATOM 745 N N . VAL A 1 136 ? -0.461 25.615 -4.082 1.00 28.34 320 VAL A N 1
ATOM 746 C CA . VAL A 1 136 ? -1.124 26.217 -2.911 1.00 28.55 320 VAL A CA 1
ATOM 747 C C . VAL A 1 136 ? -2.569 26.417 -3.322 1.00 29.14 320 VAL A C 1
ATOM 748 O O . VAL A 1 136 ? -2.853 26.745 -4.490 1.00 27.64 320 VAL A O 1
ATOM 752 N N . PHE A 1 137 ? -3.500 26.205 -2.404 1.00 25.96 321 PHE A N 1
ATOM 753 C CA . PHE A 1 137 ? -4.903 26.357 -2.764 1.00 27.39 321 PHE A CA 1
ATOM 754 C C . PHE A 1 137 ? -5.625 27.117 -1.660 1.00 28.99 321 PHE A C 1
ATOM 755 O O . PHE A 1 137 ? -5.166 27.170 -0.514 1.00 27.63 321 PHE A O 1
ATOM 763 N N . GLY A 1 138 ? -6.741 27.735 -2.034 1.00 30.29 322 GLY A N 1
ATOM 764 C CA . GLY A 1 138 ? -7.667 28.330 -1.079 1.00 32.99 322 GLY A CA 1
ATOM 765 C C . GLY A 1 138 ? -9.096 28.267 -1.601 1.00 34.11 322 GLY A C 1
ATOM 766 O O . GLY A 1 138 ? -9.336 27.963 -2.778 1.00 34.46 322 GLY A O 1
ATOM 767 N N . GLY A 1 139 ? -10.055 28.540 -0.720 1.00 33.69 323 GLY A N 1
ATOM 768 C CA . GLY A 1 139 ? -11.453 28.283 -1.032 1.00 32.98 323 GLY A CA 1
ATOM 769 C C . GLY A 1 139 ? -12.332 28.898 0.027 1.00 32.35 323 GLY A C 1
ATOM 770 O O . GLY A 1 139 ? -11.840 29.363 1.058 1.00 32.74 323 GLY A O 1
ATOM 771 N N . VAL A 1 140 ? -13.631 28.889 -0.239 1.00 34.38 324 VAL A N 1
ATOM 772 C CA . VAL A 1 140 ? -14.632 29.451 0.659 1.00 33.50 324 VAL A CA 1
ATOM 773 C C . VAL A 1 140 ? -15.720 28.403 0.746 1.00 33.35 324 VAL A C 1
ATOM 774 O O . VAL A 1 140 ? -15.852 27.568 -0.152 1.00 35.19 324 VAL A O 1
ATOM 778 N N . SER A 1 141 ? -16.513 28.441 1.808 1.00 35.62 325 SER A N 1
ATOM 779 C CA . SER A 1 141 ? -17.562 27.432 2.001 1.00 36.69 325 SER A CA 1
ATOM 780 C C . SER A 1 141 ? -18.629 27.495 0.882 1.00 37.96 325 SER A C 1
ATOM 781 O O . SER A 1 141 ? -19.064 28.572 0.512 1.00 43.80 325 SER A O 1
ATOM 784 N N . TYR A 1 142 ? -18.951 26.348 0.291 1.00 37.38 326 TYR A N 1
ATOM 785 C CA . TYR A 1 142 ? -19.971 26.227 -0.747 1.00 39.96 326 TYR A CA 1
ATOM 786 C C . TYR A 1 142 ? -21.306 25.929 -0.043 1.00 44.35 326 TYR A C 1
ATOM 787 O O . TYR A 1 142 ? -22.352 26.495 -0.383 1.00 42.32 326 TYR A O 1
ATOM 796 N N . GLU A 1 143 ? -21.225 25.080 0.981 1.00 44.93 327 GLU A N 1
ATOM 797 C CA . GLU A 1 143 ? -22.373 24.609 1.722 1.00 48.17 327 GLU A CA 1
ATOM 798 C C . GLU A 1 143 ? -21.899 24.206 3.120 1.00 50.95 327 GLU A C 1
ATOM 799 O O . GLU A 1 143 ? -20.888 23.500 3.262 1.00 41.62 327 GLU A O 1
ATOM 805 N N . LYS A 1 144 ? -22.608 24.683 4.144 1.00 54.79 328 LYS A N 1
ATOM 806 C CA . LYS A 1 144 ? -22.372 24.275 5.545 1.00 59.92 328 LYS A CA 1
ATOM 807 C C . LYS A 1 144 ? -23.557 23.436 6.032 1.00 59.94 328 LYS A C 1
ATOM 808 O O . LYS A 1 144 ? -24.699 23.839 5.842 1.00 55.50 328 LYS A O 1
ATOM 814 N N . LYS A 1 145 ? -23.289 22.282 6.643 1.00 56.89 329 LYS A N 1
ATOM 815 C CA . LYS A 1 145 ? -24.269 21.604 7.495 1.00 62.59 329 LYS A CA 1
ATOM 816 C C . LYS A 1 145 ? -23.693 21.300 8.893 1.00 60.46 329 LYS A C 1
ATOM 817 O O . LYS A 1 145 ? -23.297 20.160 9.194 1.00 51.67 329 LYS A O 1
ATOM 823 N N . LEU A 1 146 ? -23.671 22.320 9.747 1.00 58.19 330 LEU A N 1
ATOM 824 C CA . LEU A 1 146 ? -23.031 22.223 11.056 1.00 60.22 330 LEU A CA 1
ATOM 825 C C . LEU A 1 146 ? -23.706 21.186 11.975 1.00 57.90 330 LEU A C 1
ATOM 826 O O . LEU A 1 146 ? -23.095 20.716 12.926 1.00 47.51 330 LEU A O 1
ATOM 831 N N . ASP A 1 147 ? -24.955 20.832 11.691 1.00 56.80 331 ASP A N 1
ATOM 832 C CA . ASP A 1 147 ? -25.691 19.843 12.486 1.00 61.64 331 ASP A CA 1
ATOM 833 C C . ASP A 1 147 ? -25.815 18.519 11.726 1.00 57.67 331 ASP A C 1
ATOM 834 O O . ASP A 1 147 ? -26.529 17.605 12.153 1.00 53.23 331 ASP A O 1
ATOM 839 N N . ASP A 1 148 ? -25.141 18.423 10.581 1.00 57.04 332 ASP A N 1
ATOM 840 C CA . ASP A 1 148 ? -24.885 17.130 9.938 1.00 59.44 332 ASP A CA 1
ATOM 841 C C . ASP A 1 148 ? -24.171 16.157 10.904 1.00 55.71 332 ASP A C 1
ATOM 842 O O . ASP A 1 148 ? -23.189 16.509 11.562 1.00 53.36 332 ASP A O 1
ATOM 847 N N . THR A 1 149 ? -24.710 14.943 10.984 1.00 54.02 333 THR A N 1
ATOM 848 C CA . THR A 1 149 ? -24.247 13.897 11.900 1.00 56.52 333 THR A CA 1
ATOM 849 C C . THR A 1 149 ? -23.697 12.680 11.138 1.00 55.79 333 THR A C 1
ATOM 850 O O . THR A 1 149 ? -23.405 11.637 11.749 1.00 54.12 333 THR A O 1
ATOM 854 N N . SER A 1 150 ? -23.551 12.808 9.814 1.00 51.82 334 SER A N 1
ATOM 855 C CA . SER A 1 150 ? -22.915 11.766 9.000 1.00 51.68 334 SER A CA 1
ATOM 856 C C . SER A 1 150 ? -21.425 11.698 9.292 1.00 45.62 334 SER A C 1
ATOM 857 O O . SER A 1 150 ? 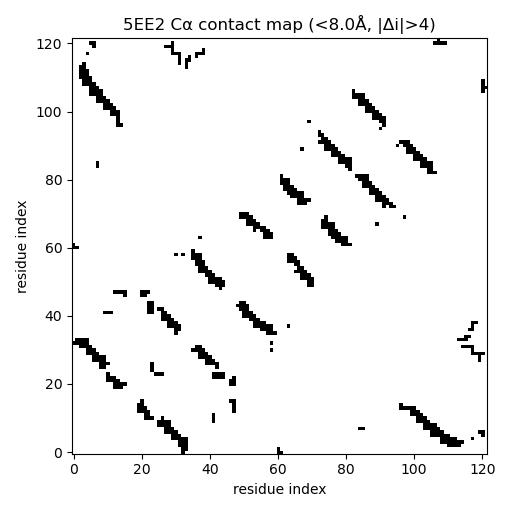-20.857 12.656 9.809 1.00 50.05 334 SER A O 1
ATOM 860 N N . GLN A 1 151 ? -20.807 10.577 8.931 1.00 50.46 335 GLN A N 1
ATOM 861 C CA . GLN A 1 151 ? -19.350 10.352 9.072 1.00 50.44 335 GLN A CA 1
ATOM 862 C C . GLN A 1 151 ? -18.558 10.544 7.755 1.00 49.46 335 GLN A C 1
ATOM 863 O O . GLN A 1 151 ? -17.326 10.643 7.760 1.00 49.61 335 GLN A O 1
ATOM 869 N N . ASP A 1 152 ? -19.264 10.575 6.635 1.00 42.52 336 ASP A N 1
ATOM 870 C CA . ASP A 1 152 ? -18.627 10.567 5.317 1.00 42.07 336 ASP A CA 1
ATOM 871 C C . ASP A 1 152 ? -18.181 11.978 4.874 1.00 37.30 336 ASP A C 1
ATOM 872 O O . ASP A 1 152 ? -18.599 13.011 5.437 1.00 37.80 336 ASP A O 1
ATOM 877 N N . THR A 1 153 ? -17.391 11.994 3.812 1.00 36.27 337 THR A N 1
ATOM 878 C CA . THR A 1 153 ? -16.902 13.225 3.160 1.00 36.45 337 THR A CA 1
ATOM 879 C C . THR A 1 153 ? -17.516 13.447 1.754 1.00 38.38 337 THR A C 1
ATOM 880 O O . THR A 1 153 ? -16.952 14.172 0.918 1.00 35.50 337 THR A O 1
ATOM 884 N N . ASN A 1 154 ? -18.686 12.854 1.502 1.00 39.12 338 ASN A N 1
ATOM 885 C CA . ASN A 1 154 ? -19.458 13.202 0.306 1.00 39.30 338 ASN A CA 1
ATOM 886 C C . ASN A 1 154 ? -19.831 14.676 0.348 1.00 37.46 338 ASN A C 1
ATOM 887 O O . ASN A 1 154 ? -20.184 15.217 1.408 1.00 34.38 338 ASN A O 1
ATOM 892 N N . HIS A 1 155 ? -19.759 15.316 -0.815 1.00 37.50 339 HIS A N 1
ATOM 893 C CA . HIS A 1 155 ? -19.969 16.754 -0.933 1.00 38.89 339 HIS A CA 1
ATOM 894 C C . HIS A 1 155 ? -21.432 17.102 -0.632 1.00 39.52 339 HIS A C 1
ATOM 895 O O . HIS A 1 155 ? -22.353 16.344 -0.950 1.00 40.03 339 HIS A O 1
ATOM 902 N N . LEU A 1 156 ? -21.613 18.243 0.013 1.00 41.31 340 LEU A N 1
ATOM 903 C CA . LEU A 1 156 ? -22.919 18.861 0.144 1.00 46.45 340 LEU A CA 1
ATOM 904 C C . LEU A 1 156 ? -23.286 19.669 -1.118 1.00 49.26 340 LEU A C 1
ATOM 905 O O . LEU A 1 156 ? -22.435 20.317 -1.715 1.00 47.39 340 LEU A O 1
ATOM 910 N N . THR A 1 157 ? -24.558 19.633 -1.503 1.00 59.41 341 THR A N 1
ATOM 911 C CA . THR A 1 157 ? -25.024 20.277 -2.746 1.00 64.55 341 THR A CA 1
ATOM 912 C C . THR A 1 157 ? -26.078 21.348 -2.485 1.00 60.82 341 THR A C 1
ATOM 913 O O . THR A 1 157 ? -26.121 22.367 -3.184 1.00 66.08 341 THR A O 1
#

InterPro domains:
  IPR011250 Outer membrane protein/outer membrane enzyme PagP, beta-barrel [SSF56925] (141-311)
  IPR031586 Haemoglobin-haptoglobin utilisation, porphyrin transporter [PF16960] (75-328)
  IPR054843 Slam-dependent hemophilin, C-terminal domain [NF041636] (133-312)

Radius of gyration: 13.75 Å; Cα contacts (8 Å, |Δi|>4): 350; chains: 1; bounding box: 34×23×36 Å

Sequence (122 aa):
LSKGKITYQVWGIRVRNGQFVTSSVLSFITANFNSNTLAGKILGNSDYGPDVDIQNATITGPTFSGDATSGGKSGKLEGKFFEVSIGGKITFDGDRSLDTVFGGVSYEKKLDDTSQDTNHLT

Foldseek 3Di:
DQFFKFKWFKKKWFADPNDIDIADVTWIKMAGNQQQWIWTKTHGDPGLAWIKGGDTWGHDPQKIWDWIDTPRFIWIWIWGFEVGKIKTWIATPVDRSNTIIMMTHTPDTDRVDPDNDRPHDD

B-factor: mean 39.36, std 12.05, range [24.53, 98.72]

Organism: Neisseria gonorrhoeae (strain ATCC 700825 / FA 1090) (NCBI:txid242231)

CATH classification: 2.40.160.90

Nearest PDB structures (foldseek):
  5ee2-assembly1_A  TM=1.008E+00  e=1.427E-22  Neisseria gonorrhoeae FA 1090
  5ec6-assembly1_A  TM=9.535E-01  e=1.810E-12  Kingella denitrificans ATCC 33394
  5ee4-assembly1_A  TM=9.495E-01  e=2.458E-12  Kingella denitrificans ATCC 33394
  5ee4-assembly2_B  TM=9.442E-01  e=2.109E-12  Kingella denitrificans ATCC 33394
  6cuj-assembly1_B  TM=6.307E-01  e=1.396E-04  Neisseria meningitidis

Secondary structure (DSSP, 8-state):
--SSEEEEEEEEEEEETTEEEE----EEEEEETTTTEEEEEE--BTTTBS-EEEEEEEEETTEEEEEEEETTEEEEEEEEE---EEEEEEE-TT-GGG-EEEEEEEEEEETT------PPP-

Solvent-accessible surface area: 6405 Å² total; per-residue (Å²): 103,97,98,0,7,11,0,0,39,1,95,0,70,2,81,58,159,73,127,158,27,82,4,58,162,63,2,44,0,0,0,0,7,48,36,70,46,0,19,8,90,0,48,16,58,117,88,0,21,53,60,0,36,2,123,136,2,67,4,103,44,63,62,5,43,19,81,2,73,3,52,81,87,78,1,120,2,91,15,88,5,135,165,44,37,4,12,13,91,1,32,0,116,62,55,143,64,9,38,5,90,5,29,9,44,16,90,54,101,98,101,108,35,121,37,114,58,32,106,73,22,142